Protein AF-A0A355C4H2-F1 (afdb_monomer)

Foldseek 3Di:
DVCLVCLLVQALVVQLVCQLVVPDDPDQVVSSNRHPVVSVVVVVVLLPQDLHSVHPDDDVSLVRNLVSLVVSCVSPVDPCDDSSVSNNVVSCPDPVNVVVVVVVVVVCVVVVD

Radius of gyration: 15.18 Å; Cα contacts (8 Å, |Δi|>4): 97; chains: 1; bounding box: 27×37×42 Å

Solvent-accessible surface area (backbone atoms only — not comparable to full-atom values): 6331 Å² total; per-residue (Å²): 106,68,68,47,56,50,39,34,69,57,24,50,48,56,48,35,50,29,61,73,67,69,56,83,66,96,52,33,78,81,63,76,36,48,47,70,67,61,45,52,52,50,49,53,59,41,54,68,65,39,85,24,72,69,18,89,50,83,50,72,40,38,56,48,38,34,50,50,50,48,49,37,32,72,74,63,60,39,81,76,45,72,72,56,32,57,42,34,51,58,54,56,69,35,69,68,46,52,55,50,52,54,52,51,50,53,51,32,53,75,71,75,97

Structure (mmCIF, N/CA/C/O backbone):
data_AF-A0A355C4H2-F1
#
_entry.id   AF-A0A355C4H2-F1
#
loop_
_atom_site.group_PDB
_atom_site.id
_atom_site.type_symbol
_atom_site.label_atom_id
_atom_site.label_alt_id
_atom_site.label_comp_id
_atom_site.label_asym_id
_atom_site.label_entity_id
_atom_site.label_seq_id
_atom_site.pdbx_PDB_ins_code
_atom_site.Cartn_x
_atom_site.Cartn_y
_atom_site.Cartn_z
_atom_site.occupancy
_atom_site.B_iso_or_equiv
_atom_site.auth_seq_id
_atom_site.auth_comp_id
_atom_site.auth_asym_id
_atom_site.auth_atom_id
_atom_site.pdbx_PDB_model_num
ATOM 1 N N . TYR A 1 1 ? -13.267 5.638 -6.968 1.00 92.69 1 TYR A N 1
ATOM 2 C CA . TYR A 1 1 ? -13.565 4.533 -6.032 1.00 92.69 1 TYR A CA 1
ATOM 3 C C . TYR A 1 1 ? -13.235 3.170 -6.640 1.00 92.69 1 TYR A C 1
ATOM 5 O O . TYR A 1 1 ? -12.188 2.642 -6.300 1.00 92.69 1 TYR A O 1
ATOM 13 N N . TYR A 1 2 ? -14.031 2.632 -7.580 1.00 96.44 2 TYR A N 1
ATOM 14 C CA . TYR A 1 2 ? -13.844 1.260 -8.096 1.00 96.44 2 TYR A CA 1
ATOM 15 C C . TYR A 1 2 ? -12.478 0.985 -8.722 1.00 96.44 2 TYR A C 1
ATOM 17 O O . TYR A 1 2 ? -11.913 -0.072 -8.469 1.00 96.44 2 TYR A O 1
ATOM 25 N N . ARG A 1 3 ? -11.903 1.957 -9.447 1.00 94.88 3 ARG A N 1
ATOM 26 C CA . ARG A 1 3 ? -10.523 1.868 -9.955 1.00 94.88 3 ARG A CA 1
ATOM 27 C C . ARG A 1 3 ? -9.560 1.343 -8.887 1.00 94.88 3 ARG A C 1
ATOM 29 O O . ARG A 1 3 ? -8.833 0.402 -9.152 1.00 94.88 3 ARG A O 1
ATOM 36 N N . TRP A 1 4 ? -9.595 1.915 -7.684 1.00 95.38 4 TRP A N 1
ATOM 37 C CA . TRP A 1 4 ? -8.666 1.577 -6.604 1.00 95.38 4 TRP A C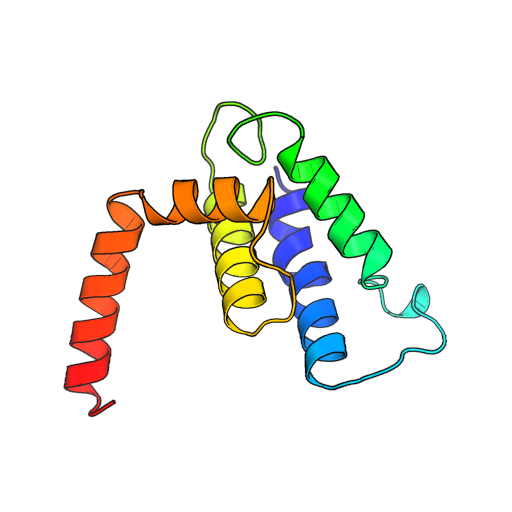A 1
ATOM 38 C C . TRP A 1 4 ? -9.005 0.266 -5.892 1.00 95.38 4 TRP A C 1
ATOM 40 O O . TRP A 1 4 ? -8.097 -0.438 -5.469 1.00 95.38 4 TRP A O 1
ATOM 50 N N . MET A 1 5 ? -10.290 -0.100 -5.838 1.00 96.56 5 MET A N 1
ATOM 51 C CA . MET A 1 5 ? -10.722 -1.409 -5.330 1.00 96.56 5 MET A CA 1
ATOM 52 C C . MET A 1 5 ? -10.167 -2.567 -6.170 1.00 96.56 5 MET A C 1
ATOM 54 O O . MET A 1 5 ? -9.833 -3.605 -5.615 1.00 96.56 5 MET A O 1
ATOM 58 N N . PHE A 1 6 ? -10.054 -2.388 -7.491 1.00 96.12 6 PHE A N 1
ATOM 59 C CA . PHE A 1 6 ? -9.515 -3.412 -8.392 1.00 96.12 6 PHE A CA 1
ATOM 60 C C . PHE A 1 6 ? -8.013 -3.266 -8.645 1.00 96.12 6 PHE A C 1
ATOM 62 O O . PHE A 1 6 ? -7.336 -4.266 -8.866 1.00 96.12 6 PHE A O 1
ATOM 69 N N . PHE A 1 7 ? -7.476 -2.046 -8.580 1.00 96.69 7 PHE A N 1
ATOM 70 C CA . PHE A 1 7 ? -6.055 -1.785 -8.799 1.00 96.69 7 PHE A CA 1
ATOM 71 C C . PHE A 1 7 ? -5.163 -2.466 -7.755 1.00 96.69 7 PHE A C 1
ATOM 73 O O . PHE A 1 7 ? -4.146 -3.039 -8.126 1.00 96.69 7 PHE A O 1
ATOM 80 N N . ALA A 1 8 ? -5.526 -2.453 -6.467 1.00 94.88 8 ALA A N 1
ATOM 81 C CA . ALA A 1 8 ? -4.687 -3.084 -5.444 1.00 94.88 8 ALA A CA 1
ATOM 82 C C . ALA A 1 8 ? -4.459 -4.593 -5.702 1.00 94.88 8 ALA A C 1
ATOM 84 O O . ALA A 1 8 ? -3.300 -4.975 -5.883 1.00 94.88 8 ALA A O 1
ATOM 85 N N . PRO A 1 9 ? -5.510 -5.434 -5.827 1.00 93.44 9 PRO A N 1
ATOM 86 C CA . PRO A 1 9 ? -5.320 -6.865 -6.069 1.00 93.44 9 PRO A CA 1
ATOM 87 C C . PRO A 1 9 ? -4.829 -7.186 -7.488 1.00 93.44 9 PRO A C 1
ATOM 89 O O . PRO A 1 9 ? -4.102 -8.151 -7.688 1.00 93.44 9 PRO A O 1
ATOM 92 N N . SER A 1 10 ? -5.195 -6.386 -8.496 1.00 95.19 10 SER A N 1
ATOM 93 C CA . SER A 1 10 ? -4.865 -6.710 -9.897 1.00 95.19 10 SER A CA 1
ATOM 94 C C . SER A 1 10 ? -3.530 -6.135 -10.359 1.00 95.19 10 SER A C 1
ATOM 96 O O . SER A 1 10 ? -3.008 -6.570 -11.383 1.00 95.19 10 SER A O 1
ATOM 98 N N . CYS A 1 11 ? -2.994 -5.137 -9.650 1.00 96.25 11 CYS A N 1
ATOM 99 C CA . CYS A 1 11 ? -1.761 -4.457 -10.035 1.00 96.25 11 CYS A CA 1
ATOM 100 C C . CYS A 1 11 ? -0.671 -4.557 -8.969 1.00 96.25 11 CYS A C 1
ATOM 102 O O . CYS A 1 11 ? 0.434 -4.998 -9.268 1.00 96.25 11 CYS A O 1
ATOM 104 N N . ILE A 1 12 ? -0.969 -4.176 -7.724 1.00 96.81 12 ILE A N 1
ATOM 105 C CA . ILE A 1 12 ? 0.053 -4.116 -6.668 1.00 96.81 12 ILE A CA 1
ATOM 106 C C . ILE A 1 12 ? 0.501 -5.518 -6.258 1.00 96.81 12 ILE A C 1
ATOM 108 O O . ILE A 1 12 ? 1.700 -5.770 -6.178 1.00 96.81 12 ILE A O 1
ATOM 112 N N . GLU A 1 13 ? -0.439 -6.431 -6.019 1.00 94.94 13 GLU A N 1
ATOM 113 C CA . GLU A 1 13 ? -0.127 -7.801 -5.596 1.00 94.94 13 GLU A CA 1
ATOM 114 C C . GLU A 1 13 ? 0.710 -8.589 -6.620 1.00 94.94 13 GLU A C 1
ATOM 116 O O . GLU A 1 13 ? 1.770 -9.084 -6.235 1.00 94.94 13 GLU A O 1
ATOM 121 N N . PRO A 1 14 ? 0.339 -8.691 -7.912 1.00 94.81 14 PRO A N 1
ATOM 122 C CA . PRO A 1 14 ? 1.161 -9.418 -8.879 1.00 94.81 14 PRO A CA 1
ATOM 123 C C . PRO A 1 14 ? 2.519 -8.751 -9.125 1.00 94.81 14 PRO A C 1
ATOM 125 O O . PRO A 1 14 ? 3.517 -9.457 -9.250 1.00 94.81 14 PRO A O 1
ATOM 128 N N . MET A 1 15 ? 2.594 -7.416 -9.116 1.00 95.06 15 MET A N 1
ATOM 129 C CA . MET A 1 15 ? 3.872 -6.703 -9.180 1.00 95.06 15 MET A CA 1
ATOM 130 C C . MET A 1 15 ? 4.760 -7.034 -7.971 1.00 95.06 15 MET A C 1
ATOM 132 O O . MET A 1 15 ? 5.953 -7.296 -8.126 1.00 95.06 15 MET A O 1
ATOM 136 N N . MET A 1 16 ? 4.185 -7.067 -6.765 1.00 95.50 16 MET A N 1
ATOM 137 C CA . MET A 1 16 ? 4.888 -7.462 -5.545 1.00 95.50 16 MET A CA 1
ATOM 138 C C . MET A 1 16 ? 5.410 -8.897 -5.652 1.00 95.50 16 MET A C 1
ATOM 140 O O . MET A 1 16 ? 6.569 -9.137 -5.316 1.00 95.50 16 MET A O 1
ATOM 144 N N . LEU A 1 17 ? 4.589 -9.837 -6.130 1.00 94.19 17 LEU A N 1
ATOM 145 C CA . LEU A 1 17 ? 5.000 -11.228 -6.328 1.00 94.19 17 LEU A CA 1
ATOM 146 C C . LEU A 1 17 ? 6.151 -11.341 -7.329 1.00 94.19 17 LEU A C 1
ATOM 148 O O . LEU A 1 17 ? 7.126 -12.032 -7.043 1.00 94.19 17 LEU A O 1
ATOM 152 N N . ASP A 1 18 ? 6.084 -10.623 -8.452 1.00 93.56 18 ASP A N 1
ATOM 153 C CA . ASP A 1 18 ? 7.175 -10.599 -9.426 1.00 93.56 18 ASP A CA 1
ATOM 154 C C . ASP A 1 18 ? 8.466 -10.062 -8.797 1.00 93.56 18 ASP A C 1
ATOM 156 O O . ASP A 1 18 ? 9.529 -10.664 -8.938 1.00 93.56 18 ASP A O 1
ATOM 160 N N . LYS A 1 19 ? 8.386 -8.961 -8.039 1.00 92.25 19 LYS A N 1
ATOM 161 C CA . LYS A 1 19 ? 9.558 -8.351 -7.401 1.00 92.25 19 LYS A CA 1
ATOM 162 C C . LYS A 1 19 ? 10.185 -9.259 -6.344 1.00 92.25 19 LYS A C 1
ATOM 164 O O . LYS A 1 19 ? 11.402 -9.440 -6.345 1.00 92.25 19 LYS A O 1
ATOM 169 N N . LEU A 1 20 ? 9.376 -9.840 -5.457 1.00 93.44 20 LEU A N 1
ATOM 170 C CA . LEU A 1 20 ? 9.850 -10.744 -4.402 1.00 93.44 20 LEU A CA 1
ATOM 171 C C . LEU A 1 20 ? 10.374 -12.064 -4.981 1.00 93.44 20 LEU A C 1
ATOM 173 O O . LEU A 1 20 ? 11.380 -12.589 -4.507 1.00 93.44 20 LEU A O 1
ATOM 177 N N . GLY A 1 21 ? 9.731 -12.566 -6.036 1.00 93.94 21 GLY A N 1
ATOM 178 C CA . GLY A 1 21 ? 10.143 -13.759 -6.772 1.00 93.94 21 GLY A CA 1
ATOM 179 C C . GLY A 1 21 ? 11.284 -13.529 -7.766 1.00 93.94 21 GLY A C 1
ATOM 180 O O . GLY A 1 21 ? 11.736 -14.490 -8.381 1.00 93.94 21 GLY A O 1
ATOM 181 N N . LYS A 1 22 ? 11.753 -12.282 -7.933 1.00 91.56 22 LYS A N 1
ATOM 182 C CA . LYS A 1 22 ? 12.752 -11.878 -8.941 1.00 91.56 22 LYS A CA 1
ATOM 183 C C . LYS A 1 22 ? 12.366 -12.309 -10.365 1.00 91.56 22 LYS A C 1
ATOM 185 O O . LYS A 1 22 ? 13.219 -12.702 -11.159 1.00 91.56 22 LYS A O 1
ATOM 190 N N . VAL A 1 23 ? 11.075 -12.251 -10.678 1.00 91.75 23 VAL A N 1
ATOM 191 C CA . VAL A 1 23 ? 10.527 -12.578 -11.995 1.00 91.75 23 VAL A CA 1
ATOM 192 C C . VAL A 1 23 ? 10.654 -11.358 -12.898 1.00 91.75 23 VAL A C 1
ATOM 194 O O . VAL A 1 23 ? 10.039 -10.322 -12.655 1.00 91.75 23 VAL A O 1
ATOM 197 N N . THR A 1 24 ? 11.419 -11.495 -13.976 1.00 86.88 24 THR A N 1
ATOM 198 C CA . THR A 1 24 ? 11.493 -10.482 -15.033 1.00 86.88 24 THR A CA 1
ATOM 199 C C . THR A 1 24 ? 10.508 -10.841 -16.137 1.00 86.88 24 THR A C 1
ATOM 201 O O . THR A 1 24 ? 10.573 -11.936 -16.695 1.00 86.88 24 THR A O 1
ATOM 204 N N . ARG A 1 25 ? 9.602 -9.920 -16.478 1.00 85.56 25 ARG A N 1
ATOM 205 C CA . ARG A 1 25 ? 8.680 -10.090 -17.608 1.00 85.56 25 ARG A CA 1
ATOM 206 C C . ARG A 1 25 ? 9.225 -9.365 -18.834 1.00 85.56 25 ARG A C 1
ATOM 208 O O . ARG A 1 25 ? 9.394 -8.152 -18.795 1.00 85.56 25 ARG A O 1
ATOM 215 N N . GLU A 1 26 ? 9.442 -10.092 -19.928 1.00 83.00 26 GLU A N 1
ATOM 216 C CA . GLU A 1 26 ? 9.926 -9.514 -21.196 1.00 83.00 26 GLU A CA 1
ATOM 217 C C . GLU A 1 26 ? 8.930 -8.513 -21.800 1.00 83.00 26 GLU A C 1
ATOM 219 O O . GLU A 1 26 ? 9.322 -7.515 -22.398 1.00 83.00 26 GLU A O 1
ATOM 224 N N . ASN A 1 27 ? 7.629 -8.753 -21.604 1.00 85.12 27 ASN A N 1
ATOM 225 C CA . ASN A 1 27 ? 6.563 -7.868 -22.055 1.00 85.12 27 ASN A CA 1
ATOM 226 C C . ASN A 1 27 ? 5.631 -7.492 -20.893 1.00 85.12 27 ASN A C 1
ATOM 228 O O . ASN A 1 27 ? 4.573 -8.093 -20.693 1.00 85.12 27 ASN A O 1
ATOM 232 N N . ALA A 1 28 ? 6.013 -6.462 -20.137 1.00 80.94 28 ALA A N 1
ATOM 233 C CA . ALA A 1 28 ? 5.211 -5.921 -19.037 1.00 80.94 28 ALA A CA 1
ATOM 234 C C . ALA A 1 28 ? 3.822 -5.417 -19.480 1.00 80.94 28 ALA A C 1
ATOM 236 O O . ALA A 1 28 ? 2.877 -5.430 -18.695 1.00 80.94 28 ALA A O 1
ATOM 237 N N . ALA A 1 29 ? 3.650 -5.016 -20.746 1.00 79.19 29 ALA A N 1
ATOM 238 C CA . ALA A 1 29 ? 2.340 -4.615 -21.262 1.00 79.19 29 ALA A CA 1
ATOM 239 C C . ALA A 1 29 ? 1.386 -5.814 -21.412 1.00 79.19 29 ALA A C 1
ATOM 241 O O . ALA A 1 29 ? 0.196 -5.688 -21.135 1.00 79.19 29 ALA A O 1
ATOM 242 N N . ALA A 1 30 ? 1.906 -6.989 -21.781 1.00 85.38 30 ALA A N 1
ATOM 243 C CA . ALA A 1 30 ? 1.118 -8.220 -21.868 1.00 85.38 30 ALA A CA 1
ATOM 244 C C . ALA A 1 30 ? 0.747 -8.798 -20.488 1.00 85.38 30 ALA A C 1
ATOM 246 O O . ALA A 1 30 ? -0.196 -9.576 -20.380 1.00 85.38 30 ALA A O 1
ATOM 247 N N . ALA A 1 31 ? 1.457 -8.403 -19.425 1.00 85.00 31 ALA A N 1
ATOM 248 C CA . ALA A 1 31 ? 1.218 -8.864 -18.059 1.00 85.00 31 ALA A CA 1
ATOM 249 C C . ALA A 1 31 ? -0.097 -8.355 -17.438 1.00 85.00 31 ALA A C 1
ATOM 251 O O . ALA A 1 31 ? -0.531 -8.892 -16.419 1.00 85.00 31 ALA A O 1
ATOM 252 N N . GLY A 1 32 ? -0.699 -7.299 -17.996 1.00 85.31 32 GLY A N 1
ATOM 253 C CA . GLY A 1 32 ? -1.936 -6.675 -17.508 1.00 85.31 32 GLY A CA 1
ATOM 254 C C . GLY A 1 32 ? -1.771 -5.806 -16.254 1.00 85.31 32 GLY A C 1
ATOM 255 O O . GLY A 1 32 ? -2.450 -4.790 -16.128 1.00 85.31 32 GLY A O 1
ATOM 256 N N . HIS A 1 33 ? -0.841 -6.152 -15.358 1.00 89.75 33 HIS A N 1
ATOM 257 C CA . HIS A 1 33 ? -0.550 -5.387 -14.139 1.00 89.75 33 HIS A CA 1
ATOM 258 C C . HIS A 1 33 ? 0.489 -4.268 -14.328 1.00 89.75 33 HIS A C 1
ATOM 260 O O . HIS A 1 33 ? 0.498 -3.305 -13.562 1.00 89.75 33 HIS A O 1
ATOM 266 N N . GLY A 1 34 ? 1.292 -4.353 -15.393 1.00 90.31 34 GLY A N 1
ATOM 267 C CA . GLY A 1 34 ? 2.343 -3.395 -15.724 1.00 90.31 34 GLY A CA 1
ATOM 268 C C . GLY A 1 34 ? 3.714 -3.794 -15.176 1.00 90.31 34 GLY A C 1
ATOM 269 O O . GLY A 1 34 ? 4.074 -4.968 -15.156 1.00 90.31 34 GLY A O 1
ATOM 270 N N . ASP A 1 35 ? 4.494 -2.786 -14.799 1.00 90.50 35 ASP A N 1
ATOM 271 C CA . ASP A 1 35 ? 5.826 -2.903 -14.206 1.00 90.50 35 ASP A CA 1
ATOM 272 C C . ASP A 1 35 ? 5.877 -2.151 -12.864 1.00 90.50 35 ASP A C 1
ATOM 274 O O . ASP A 1 35 ? 4.922 -1.474 -12.458 1.00 90.50 35 ASP A O 1
ATOM 278 N N . TYR A 1 36 ? 6.991 -2.293 -12.145 1.00 92.44 36 TYR A N 1
ATOM 279 C CA . TYR A 1 36 ? 7.182 -1.681 -10.831 1.00 92.44 36 TYR A CA 1
ATOM 280 C C . TYR A 1 36 ? 7.005 -0.156 -10.883 1.00 92.44 36 TYR A C 1
ATOM 282 O O . TYR A 1 36 ? 6.322 0.436 -10.041 1.00 92.44 36 TYR A O 1
ATOM 290 N N . GLU A 1 37 ? 7.588 0.481 -11.892 1.00 92.56 37 GLU A N 1
ATOM 291 C CA . GLU A 1 37 ? 7.612 1.926 -12.081 1.00 92.56 37 GLU A CA 1
ATOM 292 C C . GLU A 1 37 ? 6.200 2.482 -12.299 1.00 92.56 37 GLU A C 1
ATOM 294 O O . GLU A 1 37 ? 5.791 3.438 -11.637 1.00 92.56 37 GLU A O 1
ATOM 299 N N . ARG A 1 38 ? 5.398 1.863 -13.171 1.00 94.12 38 ARG A N 1
ATOM 300 C CA . ARG A 1 38 ? 4.022 2.304 -13.454 1.00 94.12 38 ARG A CA 1
ATOM 301 C C . ARG A 1 38 ? 3.085 2.076 -12.277 1.00 94.12 38 ARG A C 1
ATOM 303 O O . ARG A 1 38 ? 2.224 2.922 -12.006 1.00 94.12 38 ARG A O 1
ATOM 310 N N . VAL A 1 39 ? 3.232 0.950 -11.577 1.00 95.94 39 VAL A N 1
ATOM 311 C CA . VAL A 1 39 ? 2.409 0.648 -10.400 1.00 95.94 39 VAL A CA 1
ATOM 312 C C . VAL A 1 39 ? 2.714 1.642 -9.280 1.00 95.94 39 VAL A C 1
ATOM 314 O O . VAL A 1 39 ? 1.788 2.236 -8.725 1.00 95.94 39 VAL A O 1
ATOM 317 N N . THR A 1 40 ? 3.990 1.904 -8.992 1.00 96.06 40 THR A N 1
ATOM 318 C CA . THR A 1 40 ? 4.387 2.875 -7.959 1.00 96.06 40 THR A CA 1
ATOM 319 C C . THR A 1 40 ? 4.037 4.316 -8.328 1.00 96.06 40 THR A C 1
ATOM 321 O O . THR A 1 40 ? 3.555 5.050 -7.465 1.00 96.06 40 THR A O 1
ATOM 324 N N . ALA A 1 41 ? 4.142 4.709 -9.601 1.00 96.44 41 ALA A N 1
ATOM 325 C CA . ALA A 1 41 ? 3.656 6.008 -10.071 1.00 96.44 41 ALA A CA 1
ATOM 326 C C . ALA A 1 41 ? 2.136 6.160 -9.877 1.00 96.44 41 ALA A C 1
ATOM 328 O O . ALA A 1 41 ? 1.660 7.203 -9.426 1.00 96.44 41 ALA A O 1
ATOM 329 N N . SER A 1 42 ? 1.367 5.102 -10.151 1.00 96.69 42 SER A N 1
ATOM 330 C CA . SER A 1 42 ? -0.083 5.096 -9.922 1.00 96.69 42 SER A CA 1
ATOM 331 C C . SER A 1 42 ? -0.428 5.187 -8.432 1.00 96.69 42 SER A C 1
ATOM 333 O O . SER A 1 42 ? -1.371 5.888 -8.073 1.00 96.69 42 SER A O 1
ATOM 335 N N . ILE A 1 43 ? 0.341 4.530 -7.555 1.00 97.31 43 ILE A N 1
ATOM 336 C CA . ILE A 1 43 ? 0.201 4.670 -6.096 1.00 97.31 43 ILE A CA 1
ATOM 337 C C . ILE A 1 43 ? 0.483 6.114 -5.673 1.00 97.31 43 ILE A C 1
ATOM 339 O O . ILE A 1 43 ? -0.320 6.700 -4.953 1.00 97.31 43 ILE A O 1
ATOM 343 N N . ALA A 1 44 ? 1.580 6.714 -6.144 1.00 96.62 44 ALA A N 1
ATOM 344 C CA . ALA A 1 44 ? 1.921 8.099 -5.824 1.00 96.62 44 ALA A CA 1
ATOM 345 C C . ALA A 1 44 ? 0.806 9.070 -6.249 1.00 96.62 44 ALA A C 1
ATOM 347 O O . ALA A 1 44 ? 0.409 9.932 -5.466 1.00 96.62 44 ALA A O 1
ATOM 348 N N . GLN A 1 45 ? 0.235 8.873 -7.440 1.00 95.56 45 GLN A N 1
ATOM 349 C CA . GLN A 1 45 ? -0.924 9.634 -7.908 1.00 95.56 45 GLN A CA 1
ATOM 350 C C . GLN A 1 45 ? -2.166 9.409 -7.030 1.00 95.56 45 GLN A C 1
ATOM 352 O O . GLN A 1 45 ? -2.912 10.345 -6.759 1.00 95.56 45 GLN A O 1
ATOM 357 N N . ALA A 1 46 ? -2.417 8.180 -6.574 1.00 95.81 46 ALA A N 1
ATOM 358 C CA . ALA A 1 46 ? -3.549 7.890 -5.693 1.00 95.81 46 ALA A CA 1
ATOM 359 C C . ALA A 1 46 ? -3.470 8.680 -4.379 1.00 95.81 46 ALA A C 1
ATOM 361 O O . ALA A 1 46 ? -4.490 9.114 -3.847 1.00 95.81 46 ALA A O 1
ATOM 362 N N . LEU A 1 47 ? -2.249 8.852 -3.868 1.00 96.88 47 LEU A N 1
ATOM 363 C CA . LEU A 1 47 ? -1.963 9.483 -2.584 1.00 96.88 47 LEU A CA 1
ATOM 364 C C . LEU A 1 47 ? -1.745 11.002 -2.682 1.00 96.88 47 LEU A C 1
ATOM 366 O O . LEU A 1 47 ? -1.595 11.651 -1.650 1.00 96.88 47 LEU A O 1
ATOM 370 N N . SER A 1 48 ? -1.739 11.590 -3.884 1.00 95.38 48 SER A N 1
ATOM 371 C CA . SER A 1 48 ? -1.496 13.030 -4.058 1.00 95.38 48 SER A CA 1
ATOM 372 C C . SER A 1 48 ? -2.704 13.908 -3.731 1.00 95.38 48 SER A C 1
ATO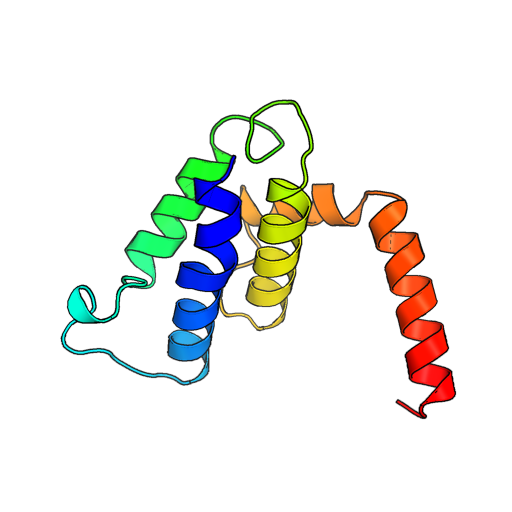M 374 O O . SER A 1 48 ? -2.547 15.104 -3.511 1.00 95.38 48 SER A O 1
ATOM 376 N N . ASN A 1 49 ? -3.913 13.340 -3.721 1.00 89.44 49 ASN A N 1
ATOM 377 C CA . ASN A 1 49 ? -5.163 14.109 -3.692 1.00 89.44 49 ASN A CA 1
ATOM 378 C C . ASN A 1 49 ? -5.737 14.335 -2.284 1.00 89.44 49 ASN A C 1
ATOM 380 O O . ASN A 1 49 ? -6.821 14.903 -2.159 1.00 89.44 49 ASN A O 1
ATOM 384 N N . GLY A 1 50 ? -5.054 13.879 -1.233 1.00 93.75 50 GLY A N 1
ATOM 385 C CA . GLY A 1 50 ? -5.484 14.072 0.150 1.00 93.75 50 GLY A CA 1
ATOM 386 C C . GLY A 1 50 ? -5.078 12.926 1.078 1.00 93.75 50 GLY A C 1
ATOM 387 O O . GLY A 1 50 ? -4.291 12.054 0.701 1.00 93.75 50 GLY A O 1
ATOM 388 N N . PRO A 1 51 ? -5.597 12.909 2.317 1.00 96.56 51 PRO A N 1
ATOM 389 C CA . PRO A 1 51 ? -5.231 11.903 3.310 1.00 96.56 51 PRO A CA 1
ATOM 390 C C . PRO A 1 51 ? -5.764 10.494 2.994 1.00 96.56 51 PRO A C 1
ATOM 392 O O . PRO A 1 51 ? -5.274 9.507 3.548 1.00 96.56 51 PRO A O 1
ATOM 395 N N . TYR A 1 52 ? -6.757 10.367 2.125 1.00 97.94 52 TYR A N 1
ATOM 396 C CA . TYR A 1 52 ? -7.327 9.092 1.710 1.00 97.94 52 TYR A CA 1
ATOM 397 C C . TYR A 1 52 ? -7.418 9.010 0.187 1.00 97.94 52 TYR A C 1
ATOM 399 O O . TYR A 1 52 ? -7.309 10.007 -0.525 1.00 97.94 52 TYR A O 1
ATOM 407 N N . ILE A 1 53 ? -7.666 7.807 -0.325 1.00 97.44 53 ILE A N 1
ATOM 408 C CA . ILE A 1 53 ? -7.716 7.502 -1.762 1.00 97.44 53 ILE A CA 1
ATOM 409 C C . ILE A 1 53 ? -8.766 8.343 -2.511 1.00 97.44 53 ILE A C 1
ATOM 411 O O . ILE A 1 53 ? -8.660 8.556 -3.721 1.00 97.44 53 ILE A O 1
ATOM 415 N N . LEU A 1 54 ? -9.797 8.817 -1.805 1.00 96.06 54 LEU A N 1
ATOM 416 C CA . LEU A 1 54 ? -10.834 9.710 -2.330 1.00 96.06 54 LEU A CA 1
ATOM 417 C C . LEU A 1 54 ? -10.770 11.127 -1.729 1.00 96.06 54 LEU A C 1
ATOM 419 O O . LEU A 1 54 ? -11.803 11.785 -1.606 1.00 96.06 54 LEU A O 1
ATOM 423 N N . GLY A 1 55 ? -9.582 11.590 -1.337 1.00 96.25 55 GLY A N 1
ATOM 424 C CA . GLY A 1 55 ? -9.375 12.893 -0.705 1.00 96.25 55 GLY A CA 1
ATOM 425 C 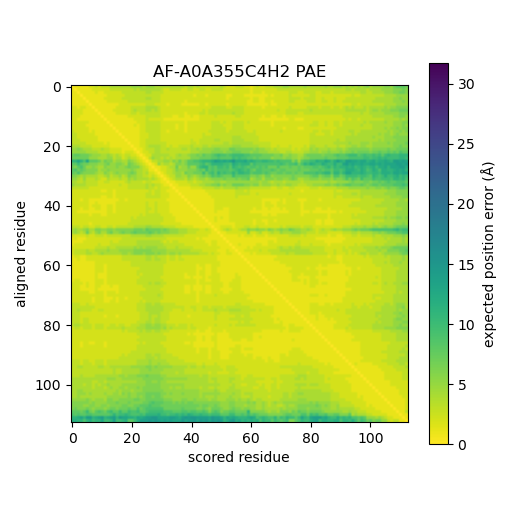C . GLY A 1 55 ? -9.614 12.828 0.801 1.00 96.25 55 GLY A C 1
ATOM 426 O O . GLY A 1 55 ? -8.967 12.058 1.501 1.00 96.25 55 GLY A O 1
ATOM 427 N N . GLU A 1 56 ? -10.555 13.615 1.318 1.00 96.62 56 GLU A N 1
ATOM 428 C CA . GLU A 1 56 ? -10.795 13.740 2.767 1.00 96.62 56 GLU A CA 1
ATOM 429 C C . GLU A 1 56 ? -11.589 12.576 3.380 1.00 96.62 56 GLU A C 1
ATOM 431 O O . GLU A 1 56 ? -11.593 12.372 4.596 1.00 96.62 56 GLU A O 1
ATOM 436 N N . LYS A 1 57 ? -12.282 11.784 2.553 1.00 94.69 57 LYS A N 1
ATOM 437 C CA . LYS A 1 57 ? -13.200 10.746 3.032 1.00 94.69 57 LYS A CA 1
ATOM 438 C C . LYS A 1 57 ? -12.565 9.360 2.992 1.00 94.69 57 LYS A C 1
ATOM 440 O O . LYS A 1 57 ? -12.339 8.806 1.918 1.00 94.69 57 LYS A O 1
ATOM 445 N N . PHE A 1 58 ? -12.407 8.760 4.170 1.00 97.31 58 PHE A N 1
ATOM 446 C CA . PHE A 1 58 ? -12.079 7.342 4.301 1.00 97.31 58 PHE A CA 1
ATOM 447 C C . PHE A 1 58 ? -13.192 6.459 3.717 1.00 97.31 58 PHE A C 1
ATOM 449 O O . PHE A 1 58 ? -14.381 6.681 3.965 1.00 97.31 58 PHE A O 1
ATOM 456 N N . SER A 1 59 ? -12.805 5.428 2.970 1.00 97.31 59 SER A N 1
ATOM 457 C CA . SER A 1 59 ? -13.726 4.518 2.287 1.00 97.31 59 SER A CA 1
ATOM 458 C C . SER A 1 59 ? -13.203 3.078 2.262 1.00 97.31 59 SER A C 1
ATOM 460 O O . SER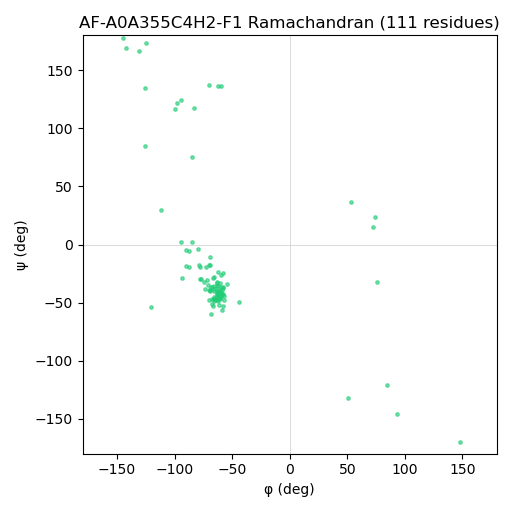 A 1 59 ? -12.086 2.802 2.691 1.00 97.31 59 SER A O 1
ATOM 462 N N . ALA A 1 60 ? -13.979 2.136 1.713 1.00 97.81 60 ALA A N 1
ATOM 463 C CA . ALA A 1 60 ? -13.483 0.768 1.533 1.00 97.81 60 ALA A CA 1
ATOM 464 C C . ALA A 1 60 ? -12.271 0.693 0.583 1.00 97.81 60 ALA A C 1
ATOM 466 O O . ALA A 1 60 ? -11.450 -0.208 0.727 1.00 97.81 60 ALA A O 1
ATOM 467 N N . ALA A 1 61 ? -12.101 1.670 -0.321 1.00 97.75 61 ALA A N 1
ATOM 468 C CA . ALA A 1 61 ? -10.898 1.756 -1.147 1.00 97.75 61 ALA A CA 1
ATOM 469 C C . ALA A 1 61 ? -9.638 1.915 -0.286 1.00 97.75 61 ALA A C 1
ATOM 471 O O . ALA A 1 61 ? -8.602 1.362 -0.634 1.00 97.75 61 ALA A O 1
ATOM 472 N N . ASP A 1 62 ? -9.738 2.594 0.859 1.00 98.00 62 ASP A N 1
ATOM 473 C CA . ASP A 1 62 ? -8.631 2.743 1.801 1.00 98.00 62 ASP A CA 1
ATOM 474 C C . ASP A 1 62 ? -8.381 1.494 2.639 1.00 98.00 62 ASP A C 1
ATOM 476 O O . ASP A 1 62 ? -7.246 1.223 3.017 1.00 98.00 62 ASP A O 1
ATOM 480 N N . VAL A 1 63 ? -9.425 0.706 2.910 1.00 97.31 63 VAL A N 1
ATOM 481 C CA . VAL A 1 63 ? -9.264 -0.607 3.547 1.00 97.31 63 VAL A CA 1
ATOM 482 C C . VAL A 1 63 ? -8.460 -1.521 2.627 1.00 97.31 63 VAL A C 1
ATOM 484 O O . VAL A 1 63 ? -7.489 -2.123 3.077 1.00 97.31 63 VAL A O 1
ATOM 487 N N . VAL A 1 64 ? -8.820 -1.578 1.341 1.00 97.56 64 VAL A N 1
ATOM 488 C CA . VAL A 1 64 ? -8.142 -2.419 0.346 1.00 97.56 64 VAL A CA 1
ATOM 489 C C . VAL A 1 64 ? -6.728 -1.904 0.073 1.00 97.56 64 VAL A C 1
ATOM 491 O O . VAL A 1 64 ? -5.761 -2.600 0.368 1.00 97.56 64 VAL A O 1
ATOM 494 N N . MET A 1 65 ? -6.584 -0.658 -0.389 1.00 97.88 65 MET A N 1
ATOM 495 C CA . MET A 1 65 ? -5.276 -0.069 -0.705 1.00 97.88 65 MET A CA 1
ATOM 496 C C . MET A 1 65 ? -4.354 -0.011 0.516 1.00 97.88 65 MET A C 1
ATOM 498 O O . MET A 1 65 ? -3.178 -0.347 0.413 1.00 97.88 65 MET A O 1
ATOM 502 N N . GLY A 1 66 ? -4.872 0.392 1.680 1.00 97.44 66 GLY A N 1
ATOM 503 C CA . GLY A 1 66 ? -4.102 0.476 2.919 1.00 97.44 66 GLY A CA 1
ATOM 504 C C . GLY A 1 66 ? -3.588 -0.879 3.386 1.00 97.44 66 GLY A C 1
ATOM 505 O O . GLY A 1 66 ? -2.422 -0.986 3.760 1.00 97.44 66 GLY A O 1
ATOM 506 N N . SER A 1 67 ? -4.418 -1.923 3.311 1.00 96.44 67 SER A N 1
ATOM 507 C CA . SER A 1 67 ? -4.002 -3.288 3.658 1.00 96.44 67 SER A CA 1
ATOM 508 C C . SER A 1 67 ? -2.946 -3.814 2.688 1.00 96.44 67 SER A C 1
ATOM 510 O O . SER A 1 67 ? -1.905 -4.297 3.134 1.00 96.44 67 SER A O 1
ATOM 512 N N . THR A 1 68 ? -3.164 -3.654 1.378 1.00 97.75 68 THR A N 1
ATOM 513 C CA . THR A 1 68 ? -2.217 -4.103 0.349 1.00 97.75 68 THR A CA 1
ATOM 514 C C . THR A 1 68 ? -0.874 -3.375 0.458 1.00 97.75 68 THR A C 1
ATOM 516 O O . THR A 1 68 ? 0.168 -4.021 0.410 1.00 97.75 68 THR A O 1
ATOM 519 N N . LEU A 1 69 ? -0.857 -2.053 0.677 1.00 98.00 69 LEU A N 1
ATOM 520 C CA . LEU A 1 69 ? 0.390 -1.294 0.859 1.00 98.00 69 LEU A CA 1
ATOM 521 C C . LEU A 1 69 ? 1.092 -1.625 2.181 1.00 98.00 69 LEU A C 1
ATOM 523 O O . LEU A 1 69 ? 2.315 -1.756 2.210 1.00 98.00 69 LEU A O 1
ATOM 527 N N . ASN A 1 70 ? 0.345 -1.802 3.274 1.00 97.19 70 ASN A N 1
ATOM 528 C CA . ASN A 1 70 ? 0.923 -2.254 4.539 1.00 97.19 70 ASN A CA 1
ATOM 529 C C . ASN A 1 70 ? 1.601 -3.625 4.377 1.00 97.19 70 ASN A C 1
ATOM 531 O O . ASN A 1 70 ? 2.703 -3.826 4.873 1.00 97.19 70 ASN A O 1
ATOM 535 N N . PHE A 1 71 ? 0.982 -4.548 3.639 1.00 96.00 71 PHE A N 1
ATOM 536 C CA . PHE A 1 71 ? 1.574 -5.848 3.337 1.00 96.00 71 PHE A CA 1
ATOM 537 C C . PHE A 1 71 ? 2.800 -5.715 2.419 1.00 96.00 71 PHE A C 1
ATOM 539 O O . PHE A 1 71 ? 3.884 -6.168 2.772 1.00 96.00 71 PHE A O 1
ATOM 546 N N . ALA A 1 72 ? 2.684 -5.012 1.291 1.00 97.25 72 ALA A N 1
ATOM 547 C CA . ALA A 1 72 ? 3.787 -4.834 0.343 1.00 97.25 72 ALA A CA 1
ATOM 548 C C . ALA A 1 72 ? 5.030 -4.183 0.975 1.00 97.25 72 ALA A C 1
ATOM 550 O O . ALA A 1 72 ? 6.159 -4.552 0.651 1.00 97.25 72 ALA A O 1
ATOM 551 N N . THR A 1 73 ? 4.831 -3.240 1.899 1.00 97.62 73 THR A N 1
ATOM 552 C CA . T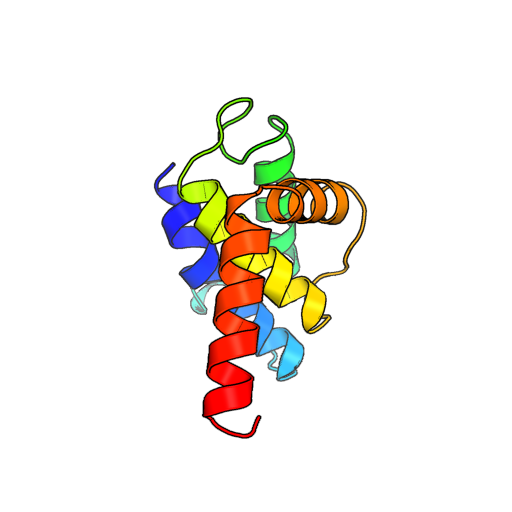HR A 1 73 ? 5.929 -2.610 2.648 1.00 97.62 73 THR A CA 1
ATOM 553 C C . THR A 1 73 ? 6.528 -3.533 3.707 1.00 97.62 73 THR A C 1
ATOM 555 O O . THR A 1 73 ? 7.746 -3.574 3.854 1.00 97.62 73 THR A O 1
ATOM 558 N N . MET A 1 74 ? 5.707 -4.336 4.392 1.00 95.88 74 MET A N 1
ATOM 559 C CA . MET A 1 74 ? 6.165 -5.334 5.366 1.00 95.88 74 MET A CA 1
ATOM 560 C C . MET A 1 74 ? 7.087 -6.388 4.740 1.00 95.88 74 MET A C 1
ATOM 562 O O . MET A 1 74 ? 8.081 -6.766 5.352 1.00 95.88 74 MET A O 1
ATOM 566 N N . PHE A 1 75 ? 6.792 -6.824 3.512 1.00 95.25 75 PHE A N 1
ATOM 567 C CA . PHE A 1 75 ? 7.624 -7.779 2.770 1.00 95.25 75 PHE A CA 1
ATOM 568 C C . PHE A 1 75 ? 8.777 -7.121 1.994 1.00 95.25 75 PHE A C 1
ATOM 570 O O . PHE A 1 75 ? 9.522 -7.811 1.304 1.00 95.25 75 PHE A O 1
ATOM 577 N N . GLY A 1 76 ? 8.945 -5.798 2.088 1.00 95.19 76 GLY A N 1
ATOM 578 C CA . GLY A 1 76 ? 10.032 -5.075 1.422 1.00 95.19 76 GLY A CA 1
ATOM 579 C C . GLY A 1 76 ? 9.882 -4.953 -0.098 1.00 95.19 76 GLY A C 1
ATOM 580 O O . GLY A 1 76 ? 10.842 -4.606 -0.784 1.00 95.19 76 GLY A O 1
ATOM 581 N N . ALA A 1 77 ? 8.693 -5.211 -0.647 1.00 96.00 77 ALA A N 1
ATOM 582 C CA . ALA A 1 77 ? 8.436 -5.031 -2.072 1.00 96.00 77 ALA A CA 1
ATOM 583 C C . ALA A 1 77 ? 8.311 -3.550 -2.453 1.00 96.00 77 ALA A C 1
ATOM 585 O O . ALA A 1 77 ? 8.708 -3.158 -3.546 1.00 96.00 77 ALA A O 1
ATOM 586 N N . ILE A 1 78 ? 7.792 -2.719 -1.550 1.00 96.75 78 ILE A N 1
ATOM 587 C CA . ILE A 1 78 ? 7.725 -1.263 -1.710 1.00 96.75 78 ILE A CA 1
ATOM 588 C C . ILE A 1 78 ? 8.386 -0.614 -0.485 1.00 96.75 78 ILE A C 1
ATOM 590 O O . ILE A 1 78 ? 8.086 -1.028 0.635 1.00 96.75 78 ILE A O 1
ATOM 594 N N . PRO A 1 79 ? 9.256 0.398 -0.646 1.00 96.81 79 PRO A N 1
ATOM 595 C CA . PRO A 1 79 ? 9.828 1.121 0.487 1.00 96.81 79 PRO A CA 1
ATOM 596 C C . PRO A 1 79 ? 8.756 1.799 1.356 1.00 96.81 79 PRO A C 1
ATOM 598 O O . PRO A 1 79 ? 7.831 2.437 0.850 1.00 96.81 79 PRO A O 1
ATOM 601 N N . LEU A 1 80 ? 8.892 1.697 2.682 1.00 97.62 80 LEU A N 1
ATOM 602 C CA . LEU A 1 80 ? 8.020 2.390 3.637 1.00 97.62 80 LEU A CA 1
ATOM 603 C C . LEU A 1 80 ? 8.519 3.821 3.887 1.00 97.62 80 LEU A C 1
ATOM 605 O O . LEU A 1 80 ? 9.090 4.125 4.935 1.00 97.62 80 LEU A O 1
ATOM 609 N N . GLU A 1 81 ? 8.292 4.715 2.930 1.00 97.19 81 GLU A N 1
ATOM 610 C CA . GLU A 1 81 ? 8.757 6.105 3.007 1.00 97.19 81 GLU A CA 1
ATOM 611 C C . GLU A 1 81 ? 7.754 7.114 2.429 1.00 97.19 81 GLU A C 1
ATOM 613 O O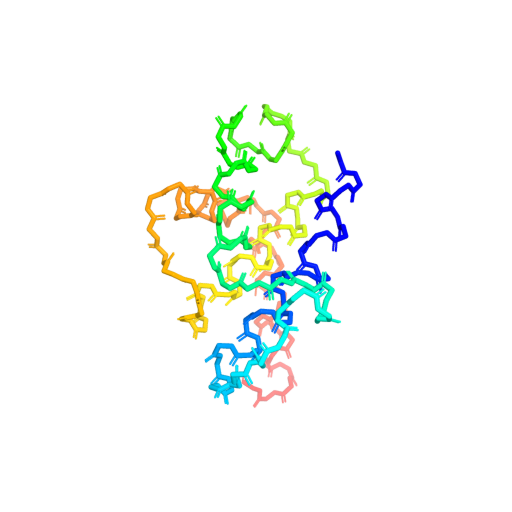 . GLU A 1 81 ? 6.740 6.750 1.825 1.00 97.19 81 GLU A O 1
ATOM 618 N N . GLY A 1 82 ? 8.013 8.403 2.673 1.00 96.62 82 GLY A N 1
ATOM 619 C CA . GLY A 1 82 ? 7.244 9.519 2.119 1.00 96.62 82 GLY A CA 1
ATOM 620 C C . GLY A 1 82 ? 5.726 9.395 2.307 1.00 96.62 82 GLY A C 1
ATOM 621 O O . GLY A 1 82 ? 5.231 9.104 3.400 1.00 96.62 82 GLY A O 1
ATOM 622 N N . ALA A 1 83 ? 4.983 9.616 1.219 1.00 96.81 83 ALA A N 1
ATOM 623 C CA . ALA A 1 83 ? 3.521 9.563 1.212 1.00 96.81 83 ALA A CA 1
ATOM 624 C C . ALA A 1 83 ? 2.967 8.169 1.551 1.00 96.81 83 ALA A C 1
ATOM 626 O O . ALA A 1 83 ? 1.924 8.071 2.195 1.00 96.81 83 ALA A O 1
ATOM 627 N N . ILE A 1 84 ? 3.674 7.097 1.172 1.00 98.12 84 ILE A N 1
ATOM 628 C CA . ILE A 1 84 ? 3.260 5.716 1.456 1.00 98.12 84 ILE A CA 1
ATOM 629 C C . ILE A 1 84 ? 3.327 5.455 2.957 1.00 98.12 84 ILE A C 1
ATOM 631 O O . ILE A 1 84 ? 2.355 4.968 3.531 1.00 98.12 84 ILE A O 1
ATOM 635 N N . LYS A 1 85 ? 4.432 5.840 3.609 1.00 98.19 85 LYS A N 1
ATOM 636 C CA . LYS A 1 85 ? 4.568 5.727 5.066 1.00 98.19 85 LYS A CA 1
ATOM 637 C C . LYS A 1 85 ? 3.464 6.493 5.789 1.00 98.19 85 LYS A C 1
ATOM 639 O O . LYS A 1 85 ? 2.743 5.899 6.587 1.00 98.19 85 LYS A O 1
ATOM 644 N N . ALA A 1 86 ? 3.286 7.772 5.456 1.00 98.19 86 ALA A N 1
ATOM 645 C CA . ALA A 1 86 ? 2.271 8.612 6.089 1.00 98.19 86 ALA A CA 1
ATOM 646 C C . ALA A 1 86 ? 0.851 8.046 5.906 1.00 98.19 86 ALA A C 1
ATOM 648 O O . ALA A 1 86 ? 0.033 8.084 6.826 1.00 98.19 86 ALA A O 1
ATOM 649 N N . TYR A 1 87 ? 0.555 7.497 4.725 1.00 98.38 87 TYR A N 1
ATOM 650 C CA . TYR A 1 87 ? -0.717 6.846 4.439 1.00 98.38 87 TYR A CA 1
ATOM 651 C C . TYR A 1 87 ? -0.905 5.562 5.258 1.00 98.38 87 TYR A C 1
ATOM 653 O O . TYR A 1 87 ? -1.897 5.439 5.973 1.00 98.38 87 TYR A O 1
ATOM 661 N N . VAL A 1 88 ? 0.054 4.632 5.224 1.00 98.25 88 VAL A N 1
ATOM 662 C CA . VAL A 1 88 ? -0.017 3.356 5.960 1.00 98.25 88 VAL A CA 1
ATOM 663 C C . VAL A 1 88 ? -0.141 3.587 7.468 1.00 98.25 88 VAL A C 1
ATOM 665 O O . VAL A 1 88 ? -0.979 2.959 8.116 1.00 98.25 88 VAL A O 1
ATOM 668 N N . GLU A 1 89 ? 0.629 4.517 8.035 1.00 98.12 89 GLU A N 1
ATOM 669 C CA . GLU A 1 89 ? 0.540 4.878 9.455 1.00 98.12 89 GLU A CA 1
ATOM 670 C C . GLU A 1 89 ? -0.850 5.413 9.817 1.00 98.12 89 GLU A C 1
ATOM 672 O O . GLU A 1 89 ? -1.438 4.977 10.810 1.00 98.12 89 GLU A O 1
ATOM 677 N N . ARG A 1 90 ? -1.431 6.275 8.973 1.00 97.94 90 ARG A N 1
ATOM 678 C CA . ARG A 1 90 ? -2.799 6.784 9.152 1.00 97.94 90 ARG A CA 1
ATOM 679 C C . ARG A 1 90 ? -3.837 5.662 9.148 1.00 97.94 90 ARG A C 1
ATOM 681 O O . ARG A 1 90 ? -4.757 5.686 9.965 1.00 97.94 90 ARG A O 1
ATOM 688 N N . ILE A 1 91 ? -3.704 4.676 8.258 1.00 97.62 91 ILE A N 1
ATOM 689 C CA . ILE A 1 91 ? -4.612 3.520 8.216 1.00 97.62 91 ILE A CA 1
ATOM 690 C C . ILE A 1 91 ? -4.466 2.660 9.479 1.00 97.62 91 ILE A C 1
ATOM 692 O O . ILE A 1 91 ? -5.475 2.300 10.090 1.00 97.62 91 ILE A O 1
ATOM 696 N N . LYS A 1 92 ? -3.232 2.380 9.913 1.00 97.25 92 LYS A N 1
ATOM 697 C CA . LYS A 1 92 ? -2.940 1.570 11.111 1.00 97.25 92 LYS A CA 1
ATOM 698 C C . LYS A 1 92 ? -3.375 2.232 12.417 1.00 97.25 92 LYS A C 1
ATOM 700 O O . LYS A 1 92 ? -3.720 1.529 13.361 1.00 97.25 92 LYS A O 1
ATOM 705 N N . ALA A 1 93 ? -3.393 3.564 12.473 1.00 97.19 93 ALA A N 1
ATOM 706 C CA . ALA A 1 93 ? -3.834 4.321 13.644 1.00 97.19 93 ALA A CA 1
ATOM 707 C C . ALA A 1 93 ? -5.349 4.213 13.914 1.00 97.19 93 ALA A C 1
ATOM 709 O O . ALA A 1 93 ? -5.829 4.640 14.964 1.00 97.19 93 ALA A O 1
ATOM 710 N N . ARG A 1 94 ? -6.134 3.656 12.982 1.00 96.50 94 ARG A N 1
ATOM 711 C CA . ARG A 1 94 ? -7.583 3.516 13.155 1.00 96.50 94 ARG A CA 1
ATOM 712 C C . ARG A 1 94 ? -7.906 2.464 14.230 1.00 96.50 94 ARG A C 1
ATOM 714 O O . ARG A 1 94 ? -7.378 1.354 14.154 1.00 96.50 94 ARG A O 1
ATOM 721 N N . PRO A 1 95 ? -8.874 2.713 15.137 1.00 97.44 95 PRO A N 1
ATOM 722 C CA . PRO A 1 95 ? -9.262 1.747 16.175 1.00 97.44 95 PRO A CA 1
ATOM 723 C C . PRO A 1 95 ? -9.652 0.361 15.638 1.00 97.44 95 PRO A C 1
ATOM 725 O O . PRO A 1 95 ? -9.366 -0.659 16.261 1.00 97.44 95 PRO A O 1
ATOM 728 N N . ALA A 1 96 ? -10.262 0.311 14.448 1.00 96.56 96 ALA A N 1
ATOM 729 C CA . ALA A 1 96 ? -10.635 -0.942 13.795 1.00 96.56 96 ALA A CA 1
ATOM 730 C C . ALA A 1 96 ? -9.421 -1.822 13.445 1.00 96.56 96 ALA A C 1
ATOM 732 O O . ALA A 1 96 ? -9.509 -3.042 13.561 1.00 96.56 96 ALA A O 1
ATOM 733 N N . PHE A 1 97 ? -8.286 -1.221 13.065 1.00 95.25 97 PHE A N 1
ATOM 734 C CA . PHE A 1 97 ? -7.055 -1.962 12.786 1.00 95.25 97 PHE A CA 1
ATOM 735 C C . PHE A 1 97 ? -6.524 -2.615 14.065 1.00 95.25 97 PHE A C 1
ATOM 737 O O . PHE A 1 97 ? -6.283 -3.819 14.086 1.00 95.25 97 PHE A O 1
ATOM 744 N N . ALA A 1 98 ? -6.430 -1.848 15.156 1.00 94.62 98 ALA A N 1
ATOM 745 C CA . ALA A 1 98 ? -5.996 -2.362 16.455 1.00 94.62 98 ALA A CA 1
ATOM 746 C C . ALA A 1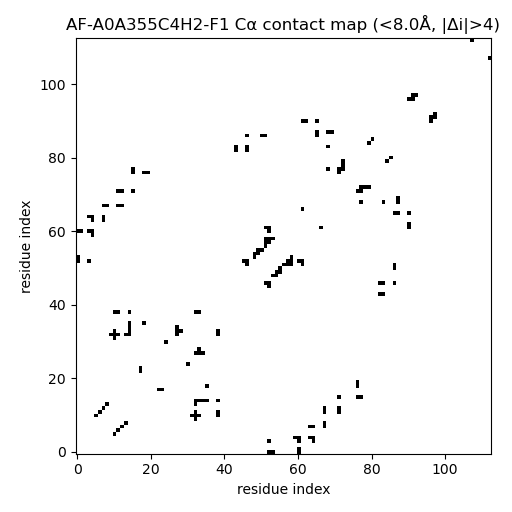 98 ? -6.912 -3.489 16.965 1.00 94.62 98 ALA A C 1
ATOM 748 O O . ALA A 1 98 ? -6.426 -4.534 17.394 1.00 94.62 98 ALA A O 1
ATOM 749 N N . SER A 1 99 ? -8.234 -3.314 16.848 1.00 96.62 99 SER A N 1
ATOM 750 C CA . SER A 1 99 ? -9.213 -4.341 17.221 1.00 96.62 99 SER A CA 1
ATOM 751 C C . SER A 1 99 ? -9.024 -5.636 16.426 1.00 96.62 99 SER A C 1
ATOM 753 O O . SER A 1 99 ? -9.060 -6.721 17.004 1.00 96.62 99 SER A O 1
ATOM 755 N N . MET A 1 100 ? -8.783 -5.541 15.115 1.00 96.19 100 MET A N 1
ATOM 756 C CA . MET A 1 100 ? -8.558 -6.725 14.287 1.00 96.19 100 MET A CA 1
ATOM 757 C C . MET A 1 100 ? -7.214 -7.395 14.588 1.00 96.19 100 MET A C 1
ATOM 759 O O . MET A 1 100 ? -7.148 -8.616 14.663 1.00 96.19 100 MET A O 1
ATOM 763 N N . MET A 1 101 ? -6.152 -6.626 14.838 1.00 94.75 101 MET A N 1
ATOM 764 C CA . MET A 1 101 ? -4.853 -7.191 15.221 1.00 94.75 101 MET A CA 1
ATOM 765 C C . MET A 1 101 ? -4.910 -7.938 16.556 1.00 94.75 101 MET A C 1
ATOM 767 O O . MET A 1 101 ? -4.319 -9.009 16.666 1.00 94.75 101 MET A O 1
ATOM 771 N N . ALA A 1 102 ? -5.659 -7.426 17.537 1.00 96.06 102 ALA A N 1
ATOM 772 C CA . ALA A 1 102 ? -5.888 -8.132 18.796 1.00 96.06 102 ALA A CA 1
ATOM 773 C C . ALA A 1 102 ? -6.590 -9.481 18.562 1.00 96.06 102 ALA A C 1
ATOM 775 O O . ALA A 1 102 ? -6.118 -10.509 19.038 1.00 96.06 102 ALA A O 1
ATOM 776 N N . LYS A 1 103 ? -7.652 -9.501 17.744 1.00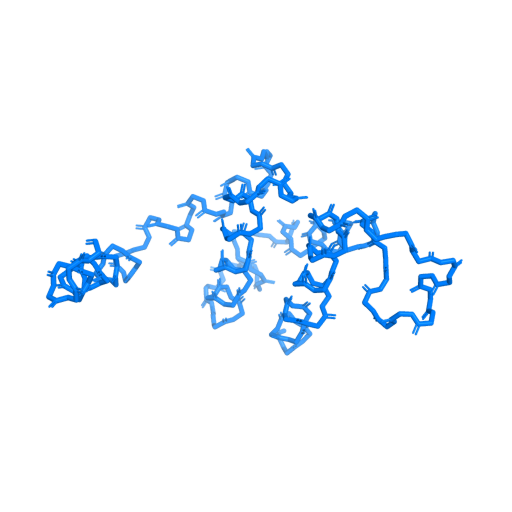 96.81 103 LYS A N 1
ATOM 777 C CA . LYS A 1 103 ? -8.346 -10.744 17.362 1.00 96.81 103 LYS A CA 1
ATOM 778 C C . LYS A 1 103 ? -7.435 -11.720 16.616 1.00 96.81 103 LYS A C 1
ATOM 780 O O . LYS A 1 103 ? -7.461 -12.912 16.900 1.00 96.81 103 LYS A O 1
ATOM 785 N N . ASN A 1 104 ? -6.616 -11.227 15.687 1.00 95.06 104 ASN A N 1
ATOM 786 C CA . ASN A 1 104 ? -5.651 -12.058 14.967 1.00 95.06 104 ASN A CA 1
ATOM 787 C C . ASN A 1 104 ? -4.644 -12.701 15.929 1.00 95.06 104 ASN A C 1
ATOM 789 O O . ASN A 1 104 ? -4.338 -13.878 15.773 1.00 95.06 104 ASN A O 1
ATOM 793 N N . ALA A 1 105 ? -4.166 -11.961 16.933 1.00 95.38 105 ALA A N 1
ATOM 794 C CA . ALA A 1 105 ? -3.259 -12.491 17.948 1.00 95.38 105 ALA A CA 1
ATOM 795 C C . ALA A 1 105 ? -3.925 -13.570 18.820 1.00 95.38 105 ALA A C 1
ATOM 797 O O . ALA A 1 105 ? -3.299 -14.586 19.118 1.00 95.38 105 ALA A O 1
ATOM 798 N N . GLU A 1 106 ? -5.197 -13.395 19.193 1.00 96.69 106 GLU A N 1
ATOM 799 C CA . GLU A 1 106 ? -5.945 -14.427 19.923 1.00 96.69 106 GLU A CA 1
ATOM 800 C C . GLU A 1 106 ? -6.124 -15.705 19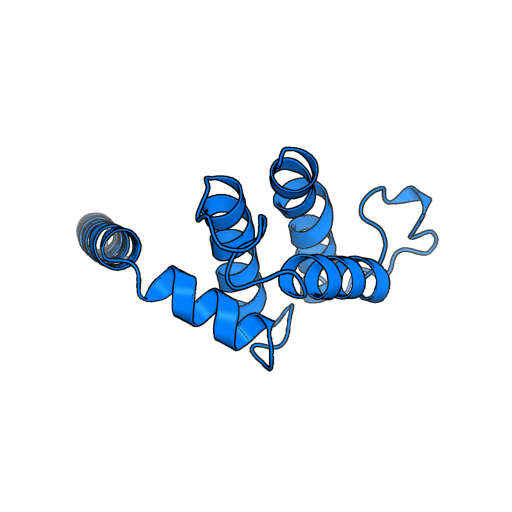.096 1.00 96.69 106 GLU A C 1
ATOM 802 O O . GLU A 1 106 ? -5.895 -16.802 19.606 1.00 96.69 106 GLU A O 1
ATOM 807 N N . ILE A 1 107 ? -6.474 -15.570 17.813 1.00 96.56 107 ILE A N 1
ATOM 808 C CA . ILE A 1 107 ? -6.619 -16.706 16.894 1.00 96.56 107 ILE A CA 1
ATOM 809 C C . ILE A 1 107 ? -5.274 -17.410 16.686 1.00 96.56 107 ILE A C 1
ATOM 811 O O . ILE A 1 107 ? -5.216 -18.632 16.786 1.00 96.56 107 ILE A O 1
ATOM 815 N N . ALA A 1 108 ? -4.190 -16.663 16.451 1.00 95.50 108 ALA A N 1
ATOM 816 C CA . ALA A 1 108 ? -2.850 -17.228 16.289 1.00 95.50 108 ALA A CA 1
ATOM 817 C C . ALA A 1 108 ? -2.441 -18.056 17.516 1.00 95.50 108 ALA A C 1
ATOM 819 O O . ALA A 1 108 ? -2.085 -19.225 17.378 1.00 95.50 108 ALA A O 1
ATOM 820 N N . LYS A 1 109 ? -2.639 -17.506 18.723 1.00 95.62 109 LYS A N 1
ATOM 821 C CA . LYS A 1 109 ? -2.398 -18.221 19.981 1.00 95.62 109 LYS A CA 1
ATOM 822 C C . LYS A 1 109 ? -3.243 -19.494 20.096 1.00 95.62 109 LYS A C 1
ATOM 824 O O . LYS A 1 109 ? -2.729 -20.522 20.529 1.00 95.62 109 LYS A O 1
ATOM 829 N N . ALA A 1 110 ? -4.521 -19.444 19.715 1.00 95.94 110 ALA A N 1
ATOM 830 C CA . ALA A 1 110 ? -5.400 -20.615 19.725 1.00 95.94 110 ALA A CA 1
ATOM 831 C C . ALA A 1 110 ? -4.973 -21.691 18.708 1.00 95.94 110 ALA A C 1
ATOM 833 O O . ALA A 1 110 ? -5.214 -22.875 18.933 1.00 95.94 110 ALA A O 1
ATOM 834 N N . MET A 1 111 ? -4.320 -21.289 17.614 1.00 94.94 111 MET A N 1
ATOM 835 C CA . MET A 1 111 ? -3.765 -22.174 16.583 1.00 94.94 111 MET A CA 1
ATOM 836 C C . MET A 1 111 ? -2.332 -22.652 16.881 1.00 94.94 111 MET A C 1
ATOM 838 O O . MET A 1 111 ? -1.816 -23.485 16.139 1.00 94.94 111 MET A O 1
ATOM 842 N N . GLY A 1 112 ? -1.692 -22.156 17.946 1.00 93.62 112 GLY A N 1
ATOM 843 C CA . GLY A 1 112 ? -0.310 -22.495 18.301 1.00 93.62 112 GLY A CA 1
ATOM 844 C C . GLY A 1 112 ? 0.756 -21.846 17.407 1.00 93.62 112 GLY A C 1
ATOM 845 O O . GLY A 1 112 ? 1.854 -22.391 17.304 1.00 93.62 112 GLY A O 1
ATOM 846 N N . LEU A 1 113 ? 0.421 -20.726 16.755 1.00 84.44 113 LEU A N 1
ATOM 847 C CA . LEU A 1 113 ? 1.334 -19.886 15.968 1.00 84.44 113 LEU A CA 1
ATOM 848 C C . LEU A 1 113 ? 1.942 -18.758 16.811 1.00 84.44 113 LEU A C 1
ATOM 850 O O . LEU A 1 113 ? 1.255 -18.270 17.741 1.00 84.44 113 LEU A O 1
#

Mean predicted aligned error: 3.23 Å

Nearest PDB structures (foldseek):
  4hz4-assembly1_A-2  TM=7.574E-01  e=8.397E-02  Actinobacillus pleuropneumoniae
  6keq-assembly1_BA  TM=6.624E-01  e=6.249E-01  Drosophila melanogaster
  4mp4-assembly2_C-2  TM=6.365E-01  e=7.719E-01  Acinetobacter baumannii ACICU
  4mp4-assembly1_A  TM=6.268E-01  e=7.719E-01  Acinetobacter baumannii ACICU
  7day-assembly1_A  TM=6.693E-01  e=1.380E+00  Drosophila melanogaster

Secondary structure (DSSP, 8-state):
-HHHHHHIIIIIHHHHHHHHTTPPPS-TTTTSS--HHHHHHHHHHHHTTSSBTTBT---HHHHHHHHHHHHHHHTTSS---HHHHHHHHHHHTSHHHHHHHHHHHHHHHHHT-

pLDDT: mean 94.78, std 3.87, range [79.19, 98.38]

Sequence (113 aa):
YYRWMFFAPSCIEPMMLDKLGKVTRENAAAAGHGDYERVTASIAQALSNGPYILGEKFSAADVVMGSTLNFATMFGAIPLEGAIKAYVERIKARPAFASMMAKNAEIAKAMGL